Protein AF-A0A814GQ02-F1 (afdb_monomer_lite)

Foldseek 3Di:
DVVVVVVVVVVVVVVVVVVQVVDPPSDDPVNPPPPPDD

Organism: NCBI:txid104777

pLDDT: mean 80.17, std 10.98, range [57.03, 93.38]

Stru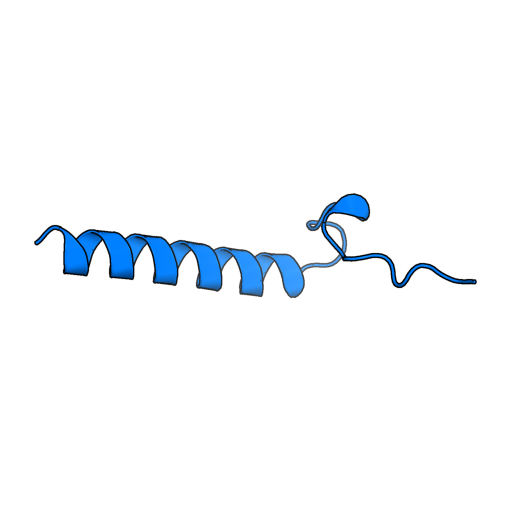cture (mmCIF, N/CA/C/O backbone):
data_AF-A0A814GQ02-F1
#
_entry.id   AF-A0A814GQ02-F1
#
loop_
_atom_site.group_PDB
_atom_site.id
_atom_site.type_symbol
_atom_site.label_atom_id
_atom_site.label_alt_id
_atom_site.label_comp_id
_atom_site.label_asym_id
_atom_site.label_entity_id
_atom_site.label_seq_id
_atom_site.pdbx_PDB_ins_code
_atom_site.Cartn_x
_atom_site.Cartn_y
_atom_site.Cartn_z
_atom_site.occupancy
_atom_site.B_iso_or_equiv
_atom_site.auth_seq_id
_atom_site.auth_comp_id
_atom_site.auth_asym_id
_atom_site.auth_atom_id
_atom_site.pdbx_PDB_model_num
ATOM 1 N N . TYR A 1 1 ? -18.242 -8.328 11.093 1.00 69.44 1 TYR A N 1
ATOM 2 C CA . TYR A 1 1 ? -18.633 -7.312 10.094 1.00 69.44 1 TYR A CA 1
ATOM 3 C C . TYR A 1 1 ? -17.670 -6.135 9.961 1.00 69.44 1 TYR A C 1
ATOM 5 O O . TYR A 1 1 ? -17.261 -5.869 8.840 1.00 69.44 1 TYR A O 1
ATOM 13 N N . LEU A 1 2 ? -17.296 -5.407 11.028 1.00 82.50 2 LEU A N 1
ATOM 14 C CA . LEU A 1 2 ? -16.274 -4.345 10.900 1.00 82.50 2 LEU A CA 1
ATOM 15 C C . LEU A 1 2 ? -14.877 -4.921 10.626 1.00 82.50 2 LEU A C 1
ATOM 17 O O . LEU A 1 2 ? -14.216 -4.487 9.691 1.00 82.50 2 LEU A O 1
ATOM 21 N N . GLU A 1 3 ? -14.500 -5.960 11.368 1.00 86.56 3 GLU A N 1
ATOM 22 C CA . GLU A 1 3 ? -13.214 -6.654 11.234 1.00 86.56 3 GLU A CA 1
ATOM 23 C C . GLU A 1 3 ? -13.035 -7.292 9.844 1.00 86.56 3 GLU A C 1
ATOM 25 O O . GLU A 1 3 ? -12.060 -7.026 9.154 1.00 86.56 3 GLU A O 1
ATOM 30 N N . GLU A 1 4 ? -14.043 -8.020 9.350 1.00 85.62 4 GLU A N 1
ATOM 31 C CA . GLU A 1 4 ? -14.024 -8.605 7.996 1.00 85.62 4 GLU A CA 1
ATOM 32 C C . GLU A 1 4 ? -13.889 -7.543 6.893 1.00 85.62 4 GLU A C 1
ATOM 34 O O . GLU A 1 4 ? -13.242 -7.771 5.869 1.00 85.62 4 GLU A O 1
ATOM 39 N N . ARG A 1 5 ? -14.489 -6.361 7.091 1.00 89.88 5 ARG A N 1
ATOM 40 C CA . ARG A 1 5 ? -14.371 -5.244 6.148 1.00 89.88 5 ARG A CA 1
ATOM 41 C C . ARG A 1 5 ? -12.970 -4.635 6.182 1.00 89.88 5 ARG A C 1
ATOM 43 O O . ARG A 1 5 ? -12.440 -4.314 5.120 1.00 89.88 5 ARG A O 1
ATOM 50 N N . GLU A 1 6 ? -12.378 -4.472 7.363 1.00 92.38 6 GLU A N 1
ATOM 51 C CA . GLU A 1 6 ? -10.992 -4.013 7.504 1.00 92.38 6 GLU A CA 1
ATOM 52 C C . GLU A 1 6 ? -10.009 -4.997 6.868 1.00 92.38 6 GLU A C 1
ATOM 54 O O . GLU A 1 6 ? -9.143 -4.581 6.097 1.00 92.38 6 GLU A O 1
ATOM 59 N N . GLU A 1 7 ? -10.184 -6.300 7.092 1.00 93.38 7 GLU A N 1
ATOM 60 C CA . GLU A 1 7 ? -9.360 -7.328 6.455 1.00 93.38 7 GLU A CA 1
ATOM 61 C C . GLU A 1 7 ? -9.489 -7.318 4.929 1.00 93.38 7 GLU A C 1
ATOM 63 O O . GLU A 1 7 ? -8.486 -7.446 4.224 1.00 93.38 7 GLU A O 1
ATOM 68 N N . ALA A 1 8 ? -10.704 -7.141 4.401 1.00 91.31 8 ALA A N 1
ATOM 69 C CA . ALA A 1 8 ? -10.936 -7.057 2.961 1.00 91.31 8 ALA A CA 1
ATOM 70 C C . ALA A 1 8 ? -10.248 -5.831 2.341 1.00 91.31 8 ALA A C 1
ATOM 72 O O . ALA A 1 8 ? -9.610 -5.942 1.293 1.00 91.31 8 ALA A O 1
ATOM 73 N N . LEU A 1 9 ? -10.328 -4.671 3.002 1.00 91.25 9 LEU A N 1
ATOM 74 C CA . LEU A 1 9 ? -9.643 -3.454 2.560 1.00 91.25 9 LEU A CA 1
ATOM 75 C C . LEU A 1 9 ? -8.121 -3.613 2.613 1.00 91.25 9 LEU A C 1
ATOM 77 O O . LEU A 1 9 ? -7.431 -3.205 1.677 1.00 91.25 9 LEU A O 1
ATOM 81 N N . LYS A 1 10 ? -7.601 -4.248 3.669 1.00 92.00 10 LYS A N 1
ATOM 82 C CA . LYS A 1 10 ? -6.172 -4.530 3.818 1.00 92.00 10 LYS A CA 1
ATOM 83 C C . LYS A 1 10 ? -5.669 -5.454 2.708 1.00 92.00 10 LYS A C 1
ATOM 85 O O . LYS A 1 10 ? -4.717 -5.099 2.018 1.00 92.00 10 LYS A O 1
ATOM 90 N N . LYS A 1 11 ? -6.360 -6.574 2.467 1.00 92.50 11 LYS A N 1
ATOM 91 C CA . LYS A 1 11 ? -6.037 -7.521 1.385 1.00 92.50 11 LYS A CA 1
ATOM 92 C C . LYS A 1 11 ? -6.053 -6.847 0.014 1.00 92.50 11 LYS A C 1
ATOM 94 O O . LYS A 1 11 ? -5.100 -6.991 -0.745 1.00 92.50 11 LYS A O 1
ATOM 99 N N . ALA A 1 12 ? -7.087 -6.058 -0.279 1.00 91.44 12 ALA A N 1
ATOM 100 C CA . ALA A 1 12 ? -7.195 -5.346 -1.550 1.00 91.44 12 ALA A CA 1
ATOM 101 C C . ALA A 1 12 ? -6.080 -4.301 -1.744 1.00 91.44 12 ALA A C 1
ATOM 103 O O 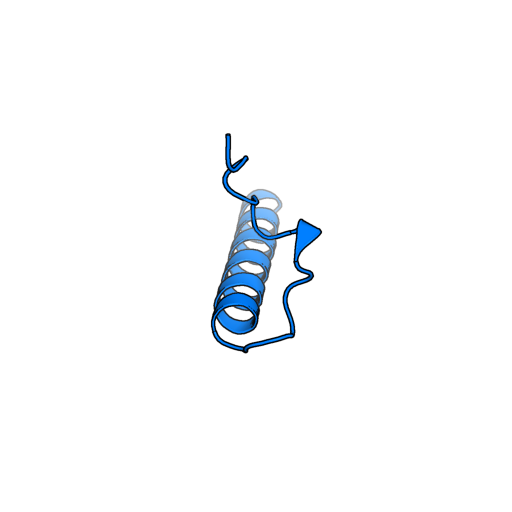. ALA A 1 12 ? -5.615 -4.095 -2.864 1.00 91.44 12 ALA A O 1
ATOM 104 N N . SER A 1 13 ? -5.649 -3.633 -0.670 1.00 88.19 13 SER A N 1
ATOM 105 C CA . SER A 1 13 ? -4.534 -2.680 -0.711 1.00 88.19 13 SER A CA 1
ATOM 106 C C . SER A 1 13 ? -3.200 -3.382 -0.975 1.00 88.19 13 SER A C 1
ATOM 108 O O . SER A 1 13 ? -2.448 -2.979 -1.861 1.00 88.19 13 SER A O 1
ATOM 110 N N . GLU A 1 14 ? -2.931 -4.478 -0.262 1.00 89.31 14 GLU A N 1
ATOM 111 C CA . GLU A 1 14 ? -1.713 -5.274 -0.434 1.00 89.31 14 GLU A CA 1
ATOM 112 C C . GLU A 1 14 ? -1.612 -5.868 -1.843 1.00 89.31 14 GLU A C 1
ATOM 114 O O . GLU A 1 14 ? -0.548 -5.829 -2.456 1.00 89.31 14 GLU A O 1
ATOM 119 N N . GLU A 1 15 ? -2.715 -6.378 -2.389 1.00 89.81 15 GLU A N 1
ATOM 120 C CA . GLU A 1 15 ? -2.747 -6.945 -3.738 1.00 89.81 15 GLU A CA 1
ATOM 121 C C . GLU A 1 15 ? -2.504 -5.875 -4.810 1.00 89.81 15 GLU A C 1
ATOM 123 O O . GLU A 1 15 ? -1.673 -6.067 -5.699 1.00 89.81 15 GLU A O 1
ATOM 128 N N . LYS A 1 16 ? -3.143 -4.702 -4.679 1.00 87.62 16 LYS A N 1
ATOM 129 C CA . LYS A 1 16 ? -2.874 -3.550 -5.552 1.00 87.62 16 LYS A CA 1
ATOM 130 C C . LYS A 1 16 ? -1.408 -3.138 -5.503 1.00 87.62 16 LYS A C 1
ATOM 132 O O . LYS A 1 16 ? -0.821 -2.895 -6.553 1.00 87.62 16 LYS A O 1
ATOM 137 N N . ARG A 1 17 ? -0.817 -3.091 -4.308 1.00 86.31 17 ARG A N 1
ATOM 138 C CA . ARG A 1 17 ? 0.589 -2.730 -4.122 1.00 86.31 17 ARG A CA 1
ATOM 139 C C . ARG A 1 17 ? 1.532 -3.737 -4.779 1.00 86.31 17 ARG A C 1
ATOM 141 O O . ARG A 1 17 ? 2.417 -3.316 -5.510 1.00 86.31 17 ARG A O 1
ATOM 148 N N . ARG A 1 18 ? 1.303 -5.045 -4.617 1.00 86.75 18 ARG A N 1
ATOM 149 C CA . ARG A 1 18 ? 2.111 -6.085 -5.288 1.00 86.75 18 ARG A CA 1
ATOM 150 C C . ARG A 1 18 ? 2.080 -5.950 -6.809 1.00 86.75 18 ARG A C 1
ATOM 152 O O . ARG A 1 18 ? 3.106 -6.099 -7.465 1.00 86.75 18 ARG A O 1
ATOM 159 N N . VAL A 1 19 ? 0.907 -5.660 -7.374 1.00 86.44 19 VAL A N 1
ATOM 160 C CA . VAL A 1 19 ? 0.779 -5.429 -8.819 1.00 86.44 19 VAL A CA 1
ATOM 161 C C . VAL A 1 19 ? 1.550 -4.174 -9.228 1.00 86.44 19 VAL A C 1
ATOM 163 O O . VAL A 1 19 ? 2.290 -4.224 -10.203 1.00 86.44 19 VAL A O 1
ATOM 166 N N . GLN A 1 20 ? 1.447 -3.079 -8.473 1.00 85.31 20 GLN A N 1
ATOM 167 C CA . GLN A 1 20 ? 2.192 -1.847 -8.756 1.00 85.31 20 GLN A CA 1
ATOM 168 C C . GLN A 1 20 ? 3.715 -2.043 -8.652 1.00 85.31 20 GLN A C 1
ATOM 170 O O . GLN A 1 20 ? 4.433 -1.566 -9.522 1.00 85.31 20 GLN A O 1
ATOM 175 N N . GLU A 1 21 ? 4.200 -2.810 -7.669 1.00 85.31 21 GLU A N 1
ATOM 176 C CA . GLU A 1 21 ? 5.618 -3.189 -7.520 1.00 85.31 21 GLU A CA 1
ATOM 177 C C . GLU A 1 21 ? 6.133 -4.017 -8.706 1.00 85.31 21 GLU A C 1
ATOM 179 O O . GLU A 1 21 ? 7.292 -3.894 -9.097 1.00 85.31 21 GLU A O 1
ATOM 184 N N . SER A 1 22 ? 5.270 -4.832 -9.317 1.00 85.81 22 SER A N 1
ATOM 185 C CA . SER A 1 22 ? 5.632 -5.640 -10.487 1.00 85.81 22 SER A CA 1
ATOM 186 C C . SER A 1 22 ? 5.677 -4.858 -11.804 1.00 85.81 22 SER A C 1
ATOM 188 O O . SER A 1 22 ? 6.205 -5.376 -12.790 1.00 85.81 22 SER A O 1
ATOM 190 N N . VAL A 1 23 ? 5.127 -3.636 -11.846 1.00 82.38 23 VAL A N 1
ATOM 191 C CA . VAL A 1 23 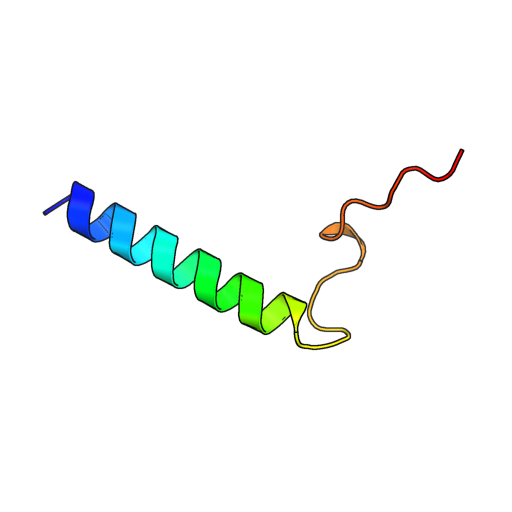? 5.071 -2.819 -13.063 1.00 82.38 23 VAL A CA 1
ATOM 192 C C . VAL A 1 23 ? 6.081 -1.668 -12.982 1.00 82.38 23 VAL A C 1
ATOM 194 O O . VAL A 1 23 ? 5.882 -0.714 -12.225 1.00 82.38 23 VAL A O 1
ATOM 197 N N . PRO A 1 24 ? 7.149 -1.702 -13.798 1.00 81.19 24 PRO A N 1
ATOM 198 C CA . PRO A 1 24 ? 8.141 -0.635 -13.836 1.00 81.19 24 PRO A CA 1
ATOM 199 C C . PRO A 1 24 ? 7.516 0.726 -14.172 1.00 81.19 24 PRO A C 1
ATOM 201 O O . PRO A 1 24 ? 6.737 0.843 -15.118 1.00 81.19 24 PRO A O 1
ATOM 204 N N . GLY A 1 25 ? 7.879 1.763 -13.411 1.00 78.88 25 GLY A N 1
ATOM 205 C CA . GLY A 1 25 ? 7.452 3.149 -13.647 1.00 78.88 25 GLY A CA 1
ATOM 206 C C . GLY A 1 25 ? 6.061 3.526 -13.121 1.00 78.88 25 GLY A C 1
ATOM 207 O O . GLY A 1 25 ? 5.652 4.667 -13.318 1.00 78.88 25 GLY A O 1
ATOM 208 N N . ILE A 1 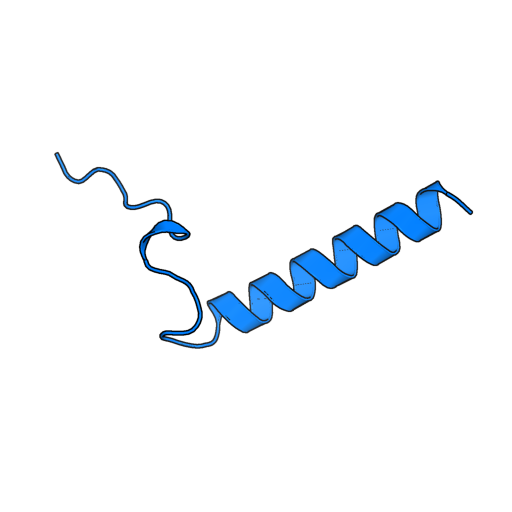26 ? 5.338 2.612 -12.460 1.00 82.25 26 ILE A N 1
ATOM 209 C CA . ILE A 1 26 ? 4.057 2.920 -11.795 1.00 82.25 26 ILE A CA 1
ATOM 210 C C . ILE A 1 26 ? 4.255 3.430 -10.365 1.00 82.25 26 ILE A C 1
ATOM 212 O O . ILE A 1 26 ? 3.500 4.295 -9.925 1.00 82.25 26 ILE A O 1
ATOM 216 N N . LEU A 1 27 ? 5.259 2.919 -9.652 1.00 75.56 27 LEU A N 1
ATOM 217 C CA . LEU A 1 27 ? 5.618 3.428 -8.330 1.00 75.56 27 LEU A CA 1
ATOM 218 C C . LEU A 1 27 ? 6.397 4.731 -8.464 1.00 75.56 27 LEU A C 1
ATOM 220 O O . LEU A 1 27 ? 7.353 4.817 -9.241 1.00 75.56 27 LEU A O 1
ATOM 224 N N . ASN A 1 28 ? 5.996 5.741 -7.695 1.00 72.94 28 ASN A N 1
ATOM 225 C CA . ASN A 1 28 ? 6.739 6.989 -7.633 1.00 72.94 28 ASN A CA 1
ATOM 226 C C . ASN A 1 28 ? 8.097 6.703 -6.961 1.00 72.94 28 ASN A C 1
ATOM 228 O O . ASN A 1 28 ? 8.112 6.056 -5.914 1.00 72.94 28 ASN A O 1
ATOM 232 N N . PRO A 1 29 ? 9.239 7.163 -7.502 1.00 68.94 29 PRO A N 1
ATOM 233 C CA . PRO A 1 29 ? 10.550 6.953 -6.881 1.00 68.94 29 PRO A CA 1
ATOM 234 C C . PRO A 1 29 ? 10.632 7.363 -5.401 1.00 68.94 29 PRO A C 1
ATOM 236 O O . PRO A 1 29 ? 11.382 6.759 -4.652 1.00 68.94 29 PRO A O 1
ATOM 239 N N . HIS A 1 30 ? 9.801 8.311 -4.949 1.00 72.62 30 HIS A N 1
ATOM 240 C CA . HIS A 1 30 ? 9.688 8.703 -3.535 1.00 72.62 30 HIS A CA 1
ATOM 241 C C . HIS A 1 30 ? 8.910 7.718 -2.633 1.00 72.62 30 HIS A C 1
ATOM 243 O O . HIS A 1 30 ? 8.913 7.873 -1.414 1.00 72.62 30 HIS A O 1
ATOM 249 N N . GLU A 1 31 ? 8.182 6.757 -3.210 1.00 67.12 31 GLU A N 1
ATOM 250 C CA . GLU A 1 31 ? 7.459 5.689 -2.494 1.00 67.12 31 GLU A CA 1
ATOM 251 C C . GLU A 1 31 ? 8.31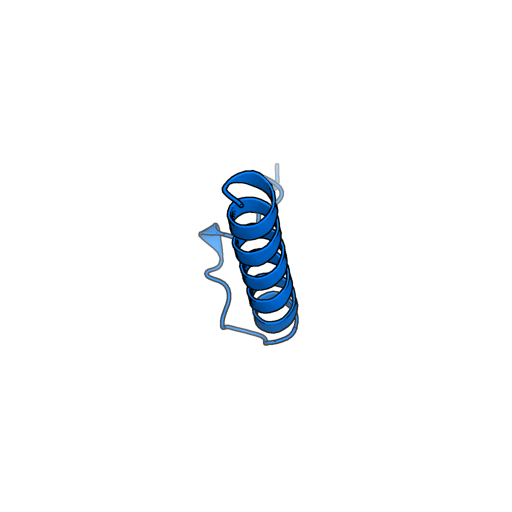7 4.439 -2.297 1.00 67.12 31 GLU A C 1
ATOM 253 O O . GLU A 1 31 ? 8.048 3.628 -1.405 1.00 67.12 31 GLU A O 1
ATOM 258 N N . LEU A 1 32 ? 9.357 4.286 -3.117 1.00 66.88 32 LEU A N 1
ATOM 259 C CA . LEU A 1 32 ? 10.460 3.403 -2.7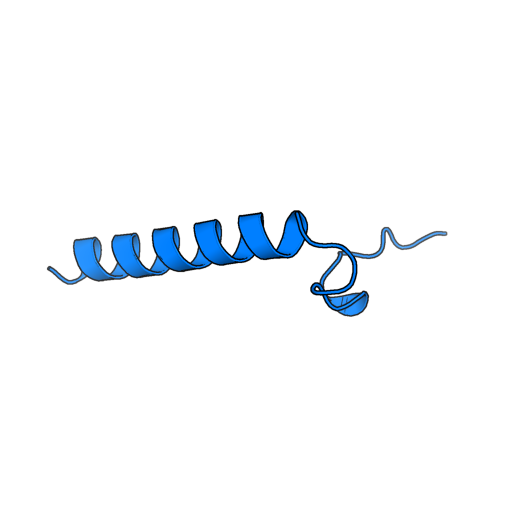97 1.00 66.88 32 LEU A CA 1
ATOM 260 C C . LEU A 1 32 ? 11.242 4.099 -1.679 1.00 66.88 32 LEU A C 1
ATOM 262 O O . LEU A 1 32 ? 11.601 5.266 -1.842 1.00 66.88 32 LEU A O 1
ATOM 266 N N . PRO A 1 33 ? 11.475 3.450 -0.525 1.00 67.44 33 PRO A N 1
ATOM 267 C CA . PRO A 1 33 ? 12.466 3.957 0.401 1.00 67.44 33 PRO A CA 1
ATOM 268 C C . PRO A 1 33 ? 13.777 3.974 -0.381 1.00 67.44 33 PRO A C 1
ATOM 270 O O . PRO A 1 33 ? 14.347 2.920 -0.653 1.00 67.44 33 PRO A O 1
ATOM 273 N N . GLU A 1 34 ? 14.198 5.155 -0.831 1.00 60.94 34 GLU A N 1
ATOM 274 C CA . GLU A 1 34 ? 15.560 5.316 -1.299 1.00 60.94 34 GLU A CA 1
ATOM 275 C C . GLU A 1 34 ? 16.420 4.924 -0.104 1.00 60.94 34 GLU A C 1
ATOM 277 O O . GLU A 1 34 ? 16.327 5.542 0.964 1.00 60.94 34 GLU A O 1
ATOM 282 N N . ASP A 1 35 ? 17.181 3.836 -0.247 1.00 60.91 35 ASP A N 1
ATOM 283 C CA . ASP A 1 35 ? 18.312 3.590 0.631 1.00 60.91 35 ASP A CA 1
ATOM 284 C C . ASP A 1 35 ? 19.094 4.896 0.587 1.00 60.91 35 ASP A C 1
ATOM 286 O O . ASP A 1 35 ? 19.594 5.257 -0.479 1.00 60.91 35 ASP A O 1
ATOM 290 N N . MET A 1 36 ? 19.076 5.663 1.684 1.00 64.06 36 MET A N 1
ATOM 291 C CA . MET A 1 36 ? 19.841 6.898 1.787 1.00 64.06 36 MET A CA 1
ATOM 292 C C . MET A 1 36 ? 21.287 6.512 1.484 1.00 64.06 36 MET A C 1
ATOM 294 O O . MET A 1 36 ? 21.963 5.930 2.332 1.00 64.06 36 MET A O 1
ATOM 298 N N . GLN A 1 37 ? 21.705 6.724 0.236 1.00 58.03 37 GLN A N 1
ATOM 299 C CA . GLN A 1 37 ? 23.064 6.486 -0.203 1.00 58.03 37 GLN A CA 1
ATOM 300 C C . GLN A 1 37 ? 23.909 7.554 0.481 1.00 58.03 37 GLN A C 1
ATOM 302 O O . GLN A 1 37 ? 23.778 8.738 0.172 1.00 58.03 37 GLN A O 1
ATOM 307 N N . ASP A 1 38 ? 24.687 7.102 1.461 1.00 57.03 38 ASP A N 1
ATOM 308 C CA . ASP A 1 38 ? 25.762 7.838 2.131 1.00 57.03 38 ASP A CA 1
ATOM 309 C C . ASP A 1 38 ? 26.878 8.204 1.131 1.00 57.03 38 ASP A C 1
ATOM 311 O O . ASP A 1 38 ? 27.209 7.346 0.271 1.00 57.03 38 ASP A O 1
#

Radius of gyration: 14.1 Å; chains: 1; bounding box: 44×17×25 Å

Sequence (38 aa):
YLEEREEALKKASEEKRRVQESVPGILNPHELPEDMQD

Secondary structure (DSSP, 8-state):
-HHHHHHHHHHHHHHHHHHHHHSTTTS-TTTS------